Protein AF-Q1LQI1-F1 (afdb_monomer_lite)

Organism: Cupriavidus metallidurans (strain ATCC 43123 / DSM 2839 / NBRC 102507 / CH34) (NCBI:txid266264)

Secondary structure (DSSP, 8-state):
---HHHHHHHHHT-SSHHHHHHHHHHHHHTTT-HHHHHHHHHHHHHHH-HHHHHHHH---HHHHTTTTSTTTS--HHHHHHHHHHTT----SHHHHHHHHHTS--------

Foldseek 3Di:
DDDLVVQLVVLVPDPDLQSSLLSLLQSQLLQLDQLSLLVSLLVLCVVVPLVVLCVQLVPDSVLSNCSNPPPSRDDVVVSQSSSVSSVHHDDNVSSVVNNVVPDPPPPPPPD

pLDDT: mean 91.06, std 12.63, range [40.81, 98.12]

Structure (mmCIF, N/CA/C/O backbone):
data_AF-Q1LQI1-F1
#
_entry.id   AF-Q1LQI1-F1
#
loop_
_atom_site.group_PDB
_atom_site.id
_atom_site.type_symbol
_atom_site.label_atom_id
_atom_site.label_alt_id
_atom_site.label_comp_id
_atom_site.label_asym_id
_atom_site.label_entity_id
_atom_site.label_seq_id
_atom_site.pdbx_PDB_ins_code
_atom_site.Cartn_x
_atom_site.Cartn_y
_atom_site.Cartn_z
_atom_site.occupancy
_atom_site.B_iso_or_equiv
_atom_site.auth_seq_id
_atom_site.auth_comp_id
_atom_site.auth_asym_id
_atom_site.auth_atom_id
_atom_site.pdbx_PDB_model_num
ATOM 1 N N . MET A 1 1 ? 6.362 5.962 -23.415 1.00 61.28 1 MET A N 1
ATOM 2 C CA . MET A 1 1 ? 5.774 5.362 -22.200 1.00 61.28 1 MET A CA 1
ATOM 3 C C . MET A 1 1 ? 5.561 6.475 -21.190 1.00 61.28 1 MET A C 1
ATOM 5 O O . MET A 1 1 ? 6.471 7.293 -21.086 1.00 61.28 1 MET A O 1
ATOM 9 N N . PRO A 1 2 ? 4.405 6.543 -20.509 1.00 74.00 2 PRO A N 1
ATOM 10 C CA . PRO A 1 2 ? 4.182 7.526 -19.452 1.00 74.00 2 PRO A CA 1
ATOM 11 C C . PRO A 1 2 ? 5.182 7.329 -18.306 1.00 74.00 2 PRO A C 1
ATOM 13 O O . PRO A 1 2 ? 5.606 6.203 -18.022 1.00 74.00 2 PRO A O 1
ATOM 16 N N . THR A 1 3 ? 5.560 8.422 -17.655 1.00 89.81 3 THR A N 1
ATOM 17 C CA . THR A 1 3 ? 6.417 8.417 -16.467 1.00 89.81 3 THR A CA 1
ATOM 18 C C . THR A 1 3 ? 5.689 7.803 -15.269 1.00 89.81 3 THR A C 1
ATOM 20 O O . THR A 1 3 ? 4.462 7.714 -15.236 1.00 89.81 3 THR A O 1
ATOM 23 N N . MET A 1 4 ? 6.435 7.382 -14.243 1.00 90.38 4 MET A N 1
ATOM 24 C CA . MET A 1 4 ? 5.838 6.859 -13.006 1.00 90.38 4 MET A CA 1
ATOM 25 C C . MET A 1 4 ? 4.897 7.880 -12.349 1.00 90.38 4 MET A C 1
ATOM 27 O O . MET A 1 4 ? 3.799 7.521 -11.932 1.00 90.38 4 MET A O 1
ATOM 31 N N . THR A 1 5 ? 5.302 9.150 -12.309 1.00 90.94 5 THR A N 1
ATOM 32 C CA . THR A 1 5 ? 4.489 10.246 -11.769 1.00 90.94 5 THR A CA 1
ATOM 33 C C . THR A 1 5 ? 3.180 10.409 -12.538 1.00 90.94 5 THR A C 1
ATOM 35 O O . THR A 1 5 ? 2.127 10.518 -11.919 1.00 90.94 5 THR A O 1
ATOM 38 N N . GLU A 1 6 ? 3.220 10.361 -13.873 1.00 93.62 6 GLU A N 1
ATOM 39 C CA . GLU A 1 6 ? 2.013 10.417 -14.711 1.00 93.62 6 GLU A CA 1
ATOM 40 C C . GLU A 1 6 ? 1.093 9.223 -14.448 1.00 93.62 6 GLU A C 1
ATOM 42 O O . GLU A 1 6 ? -0.109 9.400 -14.296 1.00 93.62 6 GLU A O 1
ATOM 47 N N . ARG A 1 7 ? 1.645 8.011 -14.313 1.00 95.25 7 ARG A N 1
ATOM 48 C CA . ARG A 1 7 ? 0.850 6.814 -13.996 1.00 95.25 7 ARG A CA 1
ATOM 49 C C . ARG A 1 7 ? 0.113 6.951 -12.661 1.00 95.25 7 ARG A C 1
ATOM 51 O O . ARG A 1 7 ? -1.065 6.608 -12.595 1.00 95.25 7 ARG A O 1
ATOM 58 N N . PHE A 1 8 ? 0.773 7.459 -11.616 1.00 95.75 8 PHE A N 1
ATOM 59 C CA . PHE A 1 8 ? 0.112 7.719 -10.331 1.00 95.75 8 PHE A CA 1
ATOM 60 C C . PHE A 1 8 ? -0.951 8.816 -10.445 1.00 95.75 8 PHE A C 1
ATOM 62 O O . PHE A 1 8 ? -2.047 8.638 -9.921 1.00 95.75 8 PHE A O 1
ATOM 69 N N . ALA A 1 9 ? -0.667 9.901 -11.172 1.00 95.56 9 ALA A N 1
ATOM 70 C CA . ALA A 1 9 ? -1.625 10.983 -11.389 1.00 95.56 9 ALA A CA 1
ATOM 71 C C . ALA A 1 9 ? -2.879 10.514 -12.145 1.00 95.56 9 ALA A C 1
ATOM 73 O O . ALA A 1 9 ? -3.981 10.949 -11.827 1.00 95.56 9 ALA A O 1
ATOM 74 N N . GLU A 1 10 ? -2.745 9.610 -13.120 1.00 96.69 10 GLU A N 1
ATOM 75 C CA . GLU A 1 10 ? -3.904 9.002 -13.784 1.00 96.69 10 GLU A CA 1
ATOM 76 C C . GLU A 1 10 ? -4.680 8.070 -12.846 1.00 96.69 10 GLU A C 1
ATOM 78 O O . GLU A 1 10 ? -5.907 8.128 -12.808 1.00 96.69 10 GLU A O 1
ATOM 83 N N . ALA A 1 11 ? -3.990 7.252 -12.044 1.00 95.81 11 ALA A N 1
ATOM 84 C CA . ALA A 1 11 ? -4.643 6.376 -11.072 1.00 95.81 11 ALA A CA 1
ATOM 85 C C . ALA A 1 11 ? -5.427 7.166 -10.007 1.00 95.81 11 ALA A C 1
ATOM 87 O O . ALA A 1 11 ? -6.503 6.741 -9.593 1.00 95.81 11 ALA A O 1
ATOM 88 N N . GLU A 1 12 ? -4.932 8.331 -9.578 1.00 95.25 12 GLU A N 1
ATOM 89 C CA . GLU A 1 12 ? -5.616 9.208 -8.617 1.00 95.25 12 GLU A CA 1
ATOM 90 C C . GLU A 1 12 ? -6.957 9.759 -9.122 1.00 95.25 12 GLU A C 1
ATOM 92 O O . GLU A 1 12 ? -7.818 10.074 -8.304 1.00 95.25 12 GLU A O 1
ATOM 97 N N . LYS A 1 13 ? -7.172 9.828 -10.442 1.00 97.12 13 LYS A N 1
ATOM 98 C CA . LYS A 1 13 ? -8.439 10.293 -11.037 1.00 97.12 13 LYS A CA 1
ATOM 99 C C . LYS A 1 13 ? -9.555 9.249 -10.985 1.00 97.12 13 LYS A C 1
ATOM 101 O O . LYS A 1 13 ? -10.695 9.572 -11.305 1.00 97.12 13 LYS A O 1
ATOM 106 N N . ILE A 1 14 ? -9.243 8.001 -10.636 1.00 97.56 14 ILE A N 1
ATOM 107 C CA . ILE A 1 14 ? -10.231 6.924 -10.556 1.00 97.56 14 ILE A CA 1
ATOM 108 C C . ILE A 1 14 ? -11.141 7.166 -9.341 1.00 97.56 14 ILE A C 1
ATOM 110 O O . ILE A 1 14 ? -10.675 7.202 -8.201 1.00 97.56 14 ILE A O 1
ATOM 114 N N . GLU A 1 15 ? -12.446 7.315 -9.590 1.00 95.94 15 GLU A N 1
ATOM 115 C CA . GLU A 1 15 ? -13.445 7.595 -8.547 1.00 95.94 15 GLU A CA 1
ATOM 116 C C . GLU A 1 15 ? -13.686 6.395 -7.623 1.00 95.94 15 GLU A C 1
ATOM 118 O O . GLU A 1 15 ? -13.801 6.555 -6.406 1.00 95.94 15 GLU A O 1
ATOM 123 N N . ASP A 1 16 ? -13.732 5.183 -8.186 1.00 96.12 16 ASP A N 1
ATOM 124 C CA . ASP A 1 16 ? -13.885 3.970 -7.389 1.00 96.12 16 ASP A CA 1
ATOM 125 C C . ASP A 1 16 ? -12.631 3.736 -6.540 1.00 96.12 16 ASP A C 1
ATOM 127 O O . ASP A 1 16 ? -11.522 3.550 -7.046 1.00 96.12 16 ASP A O 1
ATOM 131 N N . ARG A 1 17 ? -12.816 3.740 -5.218 1.00 94.69 17 ARG A N 1
ATOM 132 C CA . ARG A 1 17 ? -11.721 3.630 -4.251 1.00 94.69 17 ARG A CA 1
ATOM 133 C C . ARG A 1 17 ? -10.904 2.355 -4.447 1.00 94.69 17 ARG A C 1
ATOM 135 O O . ARG A 1 17 ? -9.676 2.405 -4.382 1.00 94.69 17 ARG A O 1
ATOM 142 N N . THR A 1 18 ? -11.565 1.220 -4.653 1.00 94.69 18 THR A N 1
ATOM 143 C CA . THR A 1 18 ? -10.886 -0.072 -4.777 1.00 94.69 18 THR A CA 1
ATOM 144 C C . THR A 1 18 ? -10.096 -0.141 -6.079 1.00 94.69 18 THR A C 1
ATOM 146 O O . THR A 1 18 ? -8.931 -0.539 -6.065 1.00 94.69 18 THR A O 1
ATOM 149 N N . ALA A 1 19 ? -10.672 0.317 -7.188 1.00 96.56 19 ALA A N 1
ATOM 150 C CA . ALA A 1 19 ? -10.000 0.403 -8.477 1.00 96.56 19 ALA A CA 1
ATOM 151 C C . ALA A 1 19 ? -8.811 1.376 -8.435 1.00 96.56 19 ALA A C 1
ATOM 153 O O . ALA A 1 19 ? -7.735 1.044 -8.931 1.00 96.56 19 ALA A O 1
ATOM 154 N N . ARG A 1 20 ? -8.958 2.533 -7.775 1.00 97.81 20 ARG A N 1
ATOM 155 C CA . ARG A 1 20 ? -7.865 3.492 -7.565 1.00 97.81 20 ARG A CA 1
ATOM 156 C C . ARG A 1 20 ? -6.699 2.862 -6.814 1.00 97.81 20 ARG A C 1
ATOM 158 O O . ARG A 1 20 ? -5.561 2.945 -7.274 1.00 97.81 20 ARG A O 1
ATOM 165 N N . TRP A 1 21 ? -6.961 2.220 -5.676 1.00 97.69 21 TRP A N 1
ATOM 166 C CA . TRP A 1 21 ? -5.896 1.592 -4.893 1.00 97.69 21 TRP A CA 1
ATOM 167 C C . TRP A 1 21 ? -5.293 0.372 -5.581 1.00 97.69 21 TRP A C 1
ATOM 169 O O . TRP A 1 21 ? -4.088 0.169 -5.463 1.00 97.69 21 TRP A O 1
ATOM 179 N N . THR A 1 22 ? -6.078 -0.371 -6.363 1.00 97.81 22 THR A N 1
ATOM 180 C CA . THR A 1 22 ? -5.564 -1.447 -7.224 1.00 97.81 22 THR A CA 1
ATOM 181 C C . THR A 1 22 ? -4.573 -0.893 -8.242 1.00 97.81 22 THR A C 1
ATOM 183 O O . THR A 1 22 ? -3.426 -1.332 -8.273 1.00 97.81 22 THR A O 1
ATOM 186 N N . ALA A 1 23 ? -4.948 0.153 -8.984 1.00 97.38 23 ALA A N 1
ATOM 187 C CA . ALA A 1 23 ? -4.063 0.779 -9.963 1.00 97.38 23 ALA A CA 1
ATOM 188 C C . ALA A 1 23 ? -2.775 1.327 -9.319 1.00 97.38 23 ALA A C 1
ATOM 190 O O . ALA A 1 23 ? -1.677 1.118 -9.835 1.00 97.38 23 ALA A O 1
ATOM 191 N N . GLN A 1 24 ? -2.873 1.996 -8.164 1.00 98.12 24 GLN A N 1
ATOM 192 C CA . GLN A 1 24 ? -1.691 2.508 -7.459 1.00 98.12 24 GLN A CA 1
ATOM 193 C C . GLN A 1 24 ? -0.787 1.389 -6.922 1.00 98.12 24 GLN A C 1
ATOM 195 O O . GLN A 1 24 ? 0.439 1.499 -7.010 1.00 98.12 24 GLN A O 1
ATOM 200 N N . ALA A 1 25 ? -1.367 0.310 -6.394 1.00 97.38 25 ALA A N 1
ATOM 201 C CA . ALA A 1 25 ? -0.627 -0.848 -5.909 1.00 97.38 25 ALA A CA 1
ATOM 202 C C . ALA A 1 25 ? 0.116 -1.554 -7.051 1.00 97.38 25 ALA A C 1
ATOM 204 O O . ALA A 1 25 ? 1.300 -1.858 -6.913 1.00 97.38 25 ALA A O 1
ATOM 205 N N . GLU A 1 26 ? -0.526 -1.731 -8.207 1.00 96.88 26 GLU A N 1
ATOM 206 C CA . GLU A 1 26 ? 0.112 -2.277 -9.407 1.00 96.88 26 GLU A CA 1
ATOM 207 C C . GLU A 1 26 ? 1.272 -1.400 -9.886 1.00 96.88 26 GLU A C 1
ATOM 209 O O . GLU A 1 26 ? 2.338 -1.914 -10.229 1.00 96.88 26 GLU A O 1
ATOM 214 N N . ILE A 1 27 ? 1.107 -0.072 -9.908 1.00 96.56 27 ILE A N 1
ATOM 215 C CA . ILE A 1 27 ? 2.194 0.846 -10.279 1.00 96.56 27 ILE A CA 1
ATOM 216 C C . ILE A 1 27 ? 3.380 0.677 -9.326 1.00 96.56 27 ILE A C 1
ATOM 218 O O . ILE A 1 27 ? 4.507 0.556 -9.801 1.00 96.56 27 ILE A O 1
ATOM 222 N N . ALA A 1 28 ? 3.137 0.627 -8.013 1.00 96.25 28 ALA A N 1
ATOM 223 C CA . ALA A 1 28 ? 4.192 0.449 -7.020 1.00 96.25 28 ALA A CA 1
ATOM 224 C C . ALA A 1 28 ? 4.891 -0.910 -7.152 1.00 96.25 28 ALA A C 1
ATOM 226 O O . ALA A 1 28 ? 6.120 -0.963 -7.181 1.00 96.25 28 ALA A O 1
ATOM 227 N N . LEU A 1 29 ? 4.138 -2.003 -7.296 1.00 95.81 29 LEU A N 1
ATOM 228 C CA . LEU A 1 29 ? 4.698 -3.348 -7.458 1.00 95.81 29 LEU A CA 1
ATOM 229 C C . LEU A 1 29 ? 5.580 -3.435 -8.706 1.00 95.81 29 LEU A C 1
ATOM 231 O O . LEU A 1 29 ? 6.690 -3.949 -8.628 1.00 95.81 29 LEU A O 1
ATOM 235 N N . ASN A 1 30 ? 5.160 -2.822 -9.815 1.00 95.19 30 ASN A N 1
ATOM 236 C CA . ASN A 1 30 ? 5.929 -2.758 -11.062 1.00 95.19 30 ASN A CA 1
ATOM 237 C C . ASN A 1 30 ? 7.287 -2.039 -10.952 1.00 95.19 30 ASN A C 1
ATOM 239 O O . ASN A 1 30 ? 8.037 -2.016 -11.925 1.00 95.19 30 ASN A O 1
ATOM 243 N N . THR A 1 31 ? 7.610 -1.421 -9.814 1.00 92.81 31 THR A N 1
ATOM 244 C CA . THR A 1 31 ? 8.930 -0.812 -9.594 1.00 92.81 31 THR A CA 1
ATOM 245 C C . THR A 1 31 ? 9.946 -1.773 -8.984 1.00 92.81 31 THR A C 1
ATOM 247 O O . THR A 1 31 ? 11.144 -1.516 -9.066 1.00 92.81 31 THR A O 1
ATOM 250 N N . GLY A 1 32 ? 9.499 -2.865 -8.354 1.00 93.00 32 GLY A N 1
ATOM 251 C CA . GLY A 1 32 ? 10.377 -3.719 -7.552 1.00 93.00 32 GLY A CA 1
ATOM 252 C C . GLY A 1 32 ? 10.896 -3.046 -6.268 1.00 93.00 32 GLY A C 1
ATOM 253 O O . GLY A 1 32 ? 11.781 -3.599 -5.613 1.00 93.00 32 GLY A O 1
ATOM 254 N N . ASP A 1 33 ? 10.371 -1.872 -5.894 1.00 93.38 33 ASP A N 1
ATOM 255 C CA . ASP A 1 33 ? 10.769 -1.124 -4.700 1.00 93.38 33 ASP A CA 1
ATOM 256 C C . ASP A 1 33 ? 9.754 -1.297 -3.558 1.00 93.38 33 ASP A C 1
ATOM 258 O O . ASP A 1 33 ? 8.648 -0.748 -3.573 1.00 93.38 33 ASP A O 1
ATOM 262 N N . MET A 1 34 ? 10.153 -2.037 -2.518 1.00 94.81 34 MET A N 1
ATOM 263 C CA . MET A 1 34 ? 9.319 -2.262 -1.332 1.00 94.81 34 MET A CA 1
ATOM 264 C C . MET A 1 34 ? 9.003 -0.982 -0.559 1.00 94.81 34 MET A C 1
ATOM 266 O O . MET A 1 34 ? 7.967 -0.926 0.105 1.00 94.81 34 MET A O 1
ATOM 270 N N . TYR A 1 35 ? 9.856 0.043 -0.633 1.00 94.31 35 TYR A N 1
ATOM 271 C CA . TYR A 1 35 ? 9.587 1.317 0.027 1.00 94.31 35 TYR A CA 1
ATOM 272 C C . TYR A 1 35 ? 8.368 2.001 -0.596 1.00 94.31 35 TYR A C 1
ATOM 274 O O . TYR A 1 35 ? 7.441 2.392 0.118 1.00 94.31 35 TYR A O 1
ATOM 282 N N . LEU A 1 36 ? 8.311 2.067 -1.928 1.00 95.00 36 LEU A N 1
ATOM 283 C CA . LEU A 1 36 ? 7.160 2.623 -2.633 1.00 95.00 36 LEU A CA 1
ATOM 284 C C . LEU A 1 36 ? 5.886 1.799 -2.397 1.00 95.00 36 LEU A C 1
ATOM 286 O O . LEU A 1 36 ? 4.820 2.374 -2.172 1.00 95.00 36 LEU A O 1
ATOM 290 N N . VAL A 1 37 ? 5.988 0.466 -2.375 1.00 96.75 37 VAL A N 1
ATOM 291 C CA . VAL A 1 37 ? 4.854 -0.410 -2.028 1.00 96.75 37 VAL A CA 1
ATOM 292 C C . VAL A 1 37 ? 4.341 -0.105 -0.616 1.00 96.75 37 VAL A C 1
ATOM 294 O O . VAL A 1 37 ? 3.132 0.029 -0.425 1.00 96.75 37 VAL A O 1
ATOM 297 N N . GLY A 1 38 ? 5.239 0.069 0.359 1.00 97.00 38 GLY A N 1
ATOM 298 C CA . GLY A 1 38 ? 4.894 0.442 1.733 1.00 97.00 38 GLY A CA 1
ATOM 299 C C . GLY A 1 38 ? 4.223 1.813 1.842 1.00 97.00 38 GLY A C 1
ATOM 300 O O . GLY A 1 38 ? 3.256 1.963 2.590 1.00 97.00 38 GLY A O 1
ATOM 301 N N . LEU A 1 39 ? 4.669 2.796 1.054 1.00 96.81 39 LEU A N 1
ATOM 302 C CA . LEU A 1 39 ? 4.048 4.123 0.982 1.00 96.81 39 LEU A CA 1
ATOM 303 C C . LEU A 1 39 ? 2.615 4.079 0.442 1.00 96.81 39 LEU A C 1
ATOM 305 O O . LEU A 1 39 ? 1.731 4.721 1.013 1.00 96.81 39 LEU A O 1
ATOM 309 N N . VAL A 1 40 ? 2.373 3.341 -0.644 1.00 97.38 40 VAL A N 1
ATOM 310 C CA . VAL A 1 40 ? 1.024 3.205 -1.220 1.00 97.38 40 VAL A CA 1
ATOM 311 C C . VAL A 1 40 ? 0.101 2.475 -0.248 1.00 97.38 40 VAL A C 1
ATOM 313 O O . VAL A 1 40 ? -0.996 2.958 0.033 1.00 97.38 40 VAL A O 1
ATOM 316 N N . LEU A 1 41 ? 0.577 1.379 0.347 1.00 97.44 41 LEU A N 1
ATOM 317 C CA . LEU A 1 41 ? -0.171 0.622 1.344 1.00 97.44 41 LEU A CA 1
ATOM 318 C C . LEU A 1 41 ? -0.529 1.496 2.559 1.00 97.44 41 LEU A C 1
ATOM 320 O O . LEU A 1 41 ? -1.675 1.504 3.006 1.00 97.44 41 LEU A O 1
ATOM 324 N N . PHE A 1 42 ? 0.432 2.279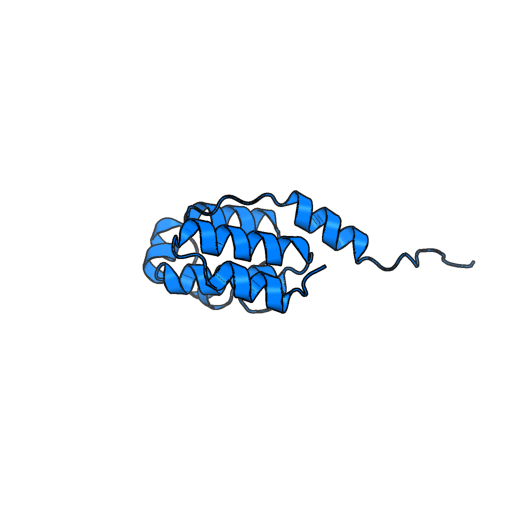 3.062 1.00 98.06 42 PHE A N 1
ATOM 325 C CA . PHE A 1 42 ? 0.213 3.219 4.160 1.00 98.06 42 PHE A CA 1
ATOM 326 C C . PHE A 1 42 ? -0.914 4.206 3.837 1.00 98.06 42 PHE A C 1
ATOM 328 O O . PHE A 1 42 ? -1.831 4.355 4.643 1.00 98.06 42 PHE A O 1
ATOM 335 N N . LYS A 1 43 ? -0.887 4.840 2.657 1.00 97.62 43 LYS A N 1
ATOM 336 C CA . LYS A 1 43 ? -1.936 5.782 2.236 1.00 97.62 43 LYS A CA 1
ATOM 337 C C . LYS A 1 43 ? -3.310 5.111 2.135 1.00 97.62 43 LYS A C 1
ATOM 339 O O . LYS A 1 43 ? -4.285 5.669 2.633 1.00 97.62 43 LYS A O 1
ATOM 344 N N . ALA A 1 44 ? -3.380 3.914 1.555 1.00 97.56 44 ALA A N 1
ATOM 345 C CA . ALA A 1 44 ? -4.631 3.171 1.429 1.00 97.56 44 ALA A CA 1
ATOM 346 C C . ALA A 1 44 ? -5.236 2.817 2.800 1.00 97.56 44 ALA A C 1
ATOM 348 O O . ALA A 1 44 ? -6.439 2.963 3.012 1.00 97.56 44 ALA A O 1
ATOM 349 N N . ILE A 1 45 ? -4.390 2.445 3.767 1.00 97.88 45 ILE A N 1
ATOM 350 C CA . ILE A 1 45 ? -4.801 2.191 5.155 1.00 97.88 45 ILE A CA 1
ATOM 351 C C . ILE A 1 45 ? -5.262 3.478 5.855 1.00 97.88 45 ILE A C 1
ATOM 353 O O . ILE A 1 45 ? -6.230 3.436 6.615 1.00 97.88 45 ILE A O 1
ATOM 357 N N . GLN A 1 46 ? -4.611 4.623 5.607 1.00 97.50 46 GLN A N 1
ATOM 358 C CA . GLN A 1 46 ? -5.071 5.906 6.159 1.00 97.50 46 GLN A CA 1
ATOM 359 C C . GLN A 1 46 ? -6.480 6.254 5.666 1.00 97.50 46 GLN A C 1
ATOM 361 O O . GLN A 1 46 ? -7.306 6.685 6.465 1.00 97.50 46 GLN A O 1
ATOM 366 N N . GLU A 1 47 ? -6.771 6.025 4.384 1.00 96.44 47 GLU A N 1
ATOM 367 C CA . GLU A 1 47 ? -8.102 6.274 3.821 1.00 96.44 47 GLU A CA 1
ATOM 368 C C . GLU A 1 47 ? -9.159 5.280 4.334 1.00 96.44 47 GLU A C 1
ATOM 370 O O . GLU A 1 47 ? -10.307 5.658 4.556 1.00 96.44 47 GLU A O 1
ATOM 375 N N . PHE A 1 48 ? -8.787 4.015 4.553 1.00 96.00 48 PHE A N 1
ATOM 376 C CA . PHE A 1 48 ? -9.681 3.019 5.154 1.00 96.00 48 PHE A CA 1
ATOM 377 C C . PHE A 1 48 ? -10.036 3.354 6.612 1.00 96.00 48 PHE A C 1
ATOM 379 O O . PHE A 1 48 ? -11.137 3.052 7.070 1.00 96.00 48 PHE A O 1
ATOM 386 N N . GLY A 1 49 ? -9.104 3.973 7.338 1.00 97.25 49 GLY A N 1
ATOM 387 C CA . GLY A 1 49 ? -9.176 4.181 8.779 1.00 97.25 49 GLY A CA 1
ATOM 388 C C . GLY A 1 49 ? -8.253 3.190 9.497 1.00 97.25 49 GLY A C 1
ATOM 389 O O . GLY A 1 49 ? -8.590 2.010 9.610 1.00 97.25 49 GLY A O 1
ATOM 390 N N . PRO A 1 50 ? -7.091 3.626 10.014 1.00 96.56 50 PRO A N 1
ATOM 391 C CA . PRO A 1 50 ? -6.034 2.714 10.452 1.00 96.56 50 PRO A CA 1
ATOM 392 C C . PRO A 1 50 ? -6.422 1.849 11.660 1.00 96.56 50 PRO A C 1
ATOM 394 O O . PRO A 1 50 ? -5.982 0.707 11.754 1.00 96.56 50 PRO A O 1
ATOM 397 N N . GLU A 1 51 ? -7.267 2.352 12.563 1.00 97.75 51 GLU A N 1
ATOM 398 C CA . GLU A 1 51 ? -7.783 1.577 1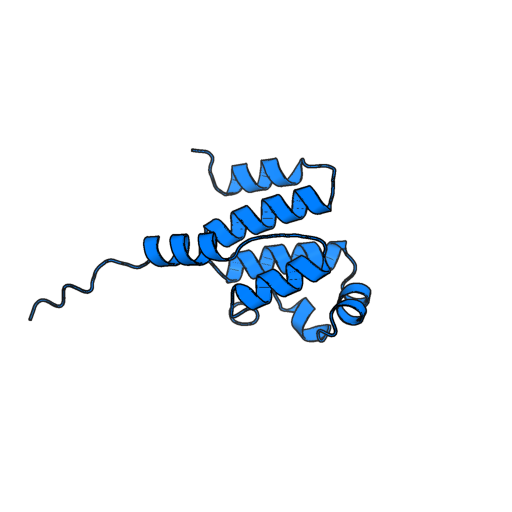3.702 1.00 97.75 51 GLU A CA 1
ATOM 399 C C . GLU A 1 51 ? -8.748 0.474 13.254 1.00 97.75 51 GLU A C 1
ATOM 401 O O . GLU A 1 51 ? -8.621 -0.677 13.673 1.00 97.75 51 GLU A O 1
ATOM 406 N N . ALA A 1 52 ? -9.678 0.809 12.354 1.00 97.62 52 ALA A N 1
ATOM 407 C CA . ALA A 1 52 ? -10.606 -0.156 11.776 1.00 97.62 52 ALA A CA 1
ATOM 408 C C . ALA A 1 52 ? -9.855 -1.220 10.966 1.00 97.62 52 ALA A C 1
ATOM 410 O O . ALA A 1 52 ? -10.171 -2.405 11.055 1.00 97.62 52 ALA A O 1
ATOM 411 N N . PHE A 1 53 ? -8.825 -0.809 10.221 1.00 98.06 53 PHE A N 1
ATOM 412 C CA . PHE A 1 53 ? -7.973 -1.733 9.484 1.00 98.06 53 PHE A CA 1
ATOM 413 C C . PHE A 1 53 ? -7.219 -2.674 10.425 1.00 98.06 53 PHE A C 1
ATOM 415 O O . PHE A 1 53 ? -7.255 -3.881 10.218 1.00 98.06 53 PHE A O 1
ATOM 422 N N . ALA A 1 54 ? -6.598 -2.149 11.487 1.00 98.12 54 ALA A N 1
ATOM 423 C CA . ALA A 1 54 ? -5.901 -2.955 12.490 1.00 98.12 54 ALA A CA 1
ATOM 424 C C . ALA A 1 54 ? -6.820 -4.020 13.108 1.00 98.12 54 ALA A C 1
ATOM 426 O O . ALA A 1 54 ? -6.432 -5.182 13.229 1.00 98.12 54 ALA A O 1
ATOM 427 N N . ALA A 1 55 ? -8.058 -3.644 13.446 1.00 97.88 55 ALA A N 1
ATOM 428 C CA . ALA A 1 55 ? -9.060 -4.575 13.956 1.00 97.88 55 ALA A CA 1
ATOM 429 C C . ALA A 1 55 ? -9.472 -5.630 12.914 1.00 97.88 55 ALA A C 1
ATOM 431 O O . ALA A 1 55 ? -9.676 -6.789 13.266 1.00 97.88 55 ALA A O 1
ATOM 432 N N . HIS A 1 56 ? -9.580 -5.245 11.640 1.00 97.44 56 HIS A N 1
ATOM 433 C CA . HIS A 1 56 ? -9.974 -6.141 10.554 1.00 97.44 56 HIS A CA 1
ATOM 434 C C . HIS A 1 56 ? -8.867 -7.130 10.151 1.00 97.44 56 HIS A C 1
ATOM 436 O O . HIS A 1 56 ? -9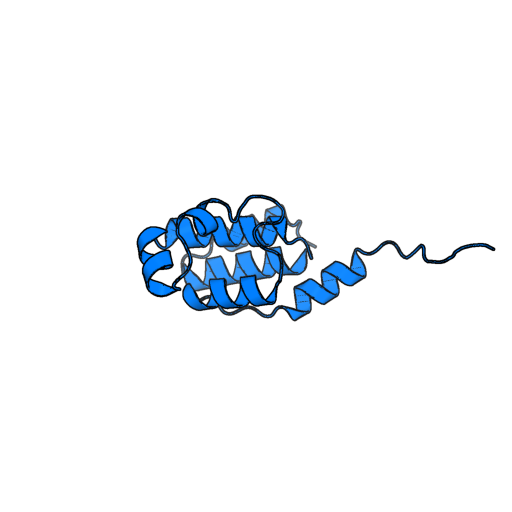.145 -8.308 9.936 1.00 97.44 56 HIS A O 1
ATOM 442 N N . SER A 1 57 ? -7.620 -6.667 10.045 1.00 96.44 57 SER A N 1
ATOM 443 C CA . SER A 1 57 ? -6.485 -7.467 9.573 1.00 96.44 57 SER A CA 1
ATOM 444 C C . SER A 1 57 ? -5.732 -8.187 10.696 1.00 96.44 57 SER A C 1
ATOM 446 O O . SER A 1 57 ? -4.915 -9.063 10.421 1.00 96.44 57 SER A O 1
ATOM 448 N N . GLY A 1 58 ? -5.950 -7.798 11.957 1.00 96.94 58 GLY A N 1
ATOM 449 C CA . GLY A 1 58 ? -5.201 -8.300 13.114 1.00 96.94 58 GLY A CA 1
ATOM 450 C C . GLY A 1 58 ? -3.772 -7.751 13.227 1.00 96.94 58 GLY A C 1
ATOM 451 O O . GLY A 1 58 ? -2.978 -8.253 14.022 1.00 96.94 58 GLY A O 1
ATOM 452 N N . GLU A 1 59 ? -3.420 -6.731 12.442 1.00 96.62 59 GLU A N 1
ATOM 453 C CA . GLU A 1 59 ? -2.085 -6.127 12.463 1.00 96.62 59 GLU A CA 1
ATOM 454 C C . GLU A 1 59 ? -1.946 -5.092 13.589 1.00 96.62 59 GLU A C 1
ATOM 456 O O . GLU A 1 59 ? -2.869 -4.311 13.835 1.00 96.62 59 GLU A O 1
ATOM 461 N N . PRO A 1 60 ? -0.776 -4.990 14.245 1.00 97.06 60 PRO A N 1
ATOM 462 C CA . PRO A 1 60 ? -0.550 -3.951 15.240 1.00 97.06 60 PRO A CA 1
ATOM 463 C C . PRO A 1 60 ? -0.621 -2.547 14.623 1.00 97.06 60 PRO A C 1
ATOM 465 O O . PRO A 1 60 ? 0.153 -2.220 13.720 1.00 97.06 60 PRO A O 1
ATOM 468 N N . LEU A 1 61 ? -1.460 -1.667 15.181 1.00 97.31 61 LEU A N 1
ATOM 469 C CA . LEU A 1 61 ? -1.607 -0.277 14.721 1.00 97.31 61 LEU A CA 1
ATOM 470 C C . LEU A 1 61 ? -0.260 0.460 14.607 1.00 97.31 61 LEU A C 1
ATOM 472 O O . LEU A 1 61 ? 0.011 1.129 13.610 1.00 97.31 61 LEU A O 1
ATOM 476 N N . ALA A 1 62 ? 0.625 0.275 15.591 1.00 96.06 62 ALA A N 1
ATOM 477 C CA . ALA A 1 62 ? 1.954 0.889 15.604 1.00 96.06 62 ALA A CA 1
ATOM 478 C C . ALA A 1 62 ? 2.845 0.437 14.433 1.00 96.06 62 ALA A C 1
ATOM 480 O O . ALA A 1 62 ? 3.715 1.189 13.994 1.00 96.06 62 ALA A O 1
ATOM 481 N N . ARG A 1 63 ? 2.649 -0.787 13.926 1.00 95.25 63 ARG A N 1
ATOM 482 C CA . ARG A 1 63 ? 3.344 -1.284 12.735 1.00 95.25 63 ARG A CA 1
ATOM 483 C C . ARG A 1 63 ? 2.765 -0.641 11.478 1.00 95.25 63 ARG A C 1
ATOM 485 O O . ARG A 1 63 ? 3.527 -0.151 10.650 1.00 95.25 63 ARG A O 1
ATOM 492 N N . LEU A 1 64 ? 1.437 -0.582 11.368 1.00 96.19 64 LEU A N 1
ATOM 49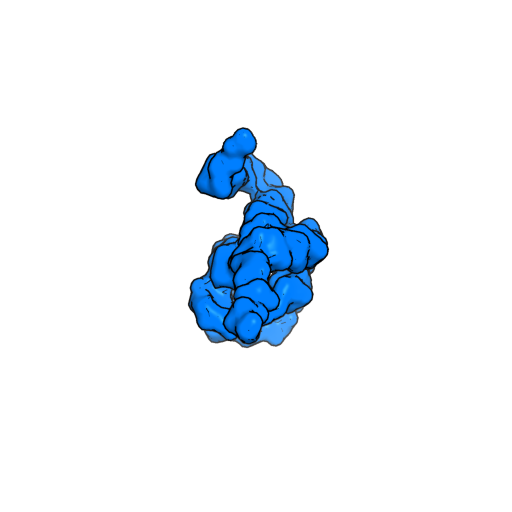3 C CA . LEU A 1 64 ? 0.742 0.020 10.225 1.00 96.19 64 LEU A CA 1
ATOM 494 C C . LEU A 1 64 ? 1.115 1.498 10.035 1.00 96.19 64 LEU A C 1
ATOM 496 O O . LEU A 1 64 ? 1.381 1.936 8.919 1.00 96.19 64 LEU A O 1
ATOM 500 N N . GLN A 1 65 ? 1.246 2.247 11.133 1.00 94.50 65 GLN A N 1
ATOM 501 C CA . GLN A 1 65 ? 1.681 3.651 11.129 1.00 94.50 65 GLN A CA 1
ATOM 502 C C . GLN A 1 65 ? 3.127 3.867 10.648 1.00 94.50 65 GLN A C 1
ATOM 504 O O . GLN A 1 65 ? 3.526 5.003 10.396 1.00 94.50 65 GLN A O 1
ATOM 509 N N . ARG A 1 66 ? 3.919 2.796 10.524 1.00 95.56 66 ARG A N 1
ATOM 510 C CA . ARG A 1 66 ? 5.329 2.826 10.110 1.00 95.56 66 ARG A CA 1
ATOM 511 C C . ARG A 1 66 ? 5.575 2.136 8.773 1.00 95.56 66 ARG A C 1
ATOM 513 O O . ARG A 1 66 ? 6.725 2.021 8.378 1.00 95.56 66 ARG A O 1
ATOM 520 N N . LEU A 1 67 ? 4.538 1.689 8.062 1.00 94.81 67 LEU A N 1
ATOM 521 C CA . LEU A 1 67 ? 4.689 0.997 6.771 1.00 94.81 67 LEU A CA 1
ATOM 522 C C . LEU A 1 67 ? 5.425 1.823 5.706 1.00 94.81 67 LEU A C 1
ATOM 524 O O . LEU A 1 67 ? 6.042 1.254 4.814 1.00 94.81 67 LEU A O 1
ATOM 528 N N . TRP A 1 68 ? 5.392 3.150 5.824 1.00 90.62 68 TRP A N 1
ATOM 529 C CA . TRP A 1 68 ? 6.160 4.060 4.979 1.00 90.62 68 TRP A CA 1
ATOM 530 C C . TRP A 1 68 ? 7.666 4.035 5.272 1.00 90.62 68 TRP A C 1
ATOM 532 O O . TRP A 1 68 ? 8.437 4.539 4.469 1.00 90.62 68 TRP A O 1
ATOM 542 N N . MET A 1 69 ? 8.112 3.503 6.414 1.00 93.62 69 MET A N 1
ATOM 543 C CA . MET A 1 69 ? 9.528 3.457 6.770 1.00 93.62 69 MET A CA 1
ATOM 544 C C . MET A 1 69 ? 10.230 2.289 6.061 1.00 93.62 69 MET A C 1
ATOM 546 O O . MET A 1 69 ? 9.687 1.177 6.019 1.00 93.62 69 MET A O 1
ATOM 550 N N . PRO A 1 70 ? 11.470 2.483 5.574 1.00 90.31 70 PRO A N 1
ATOM 551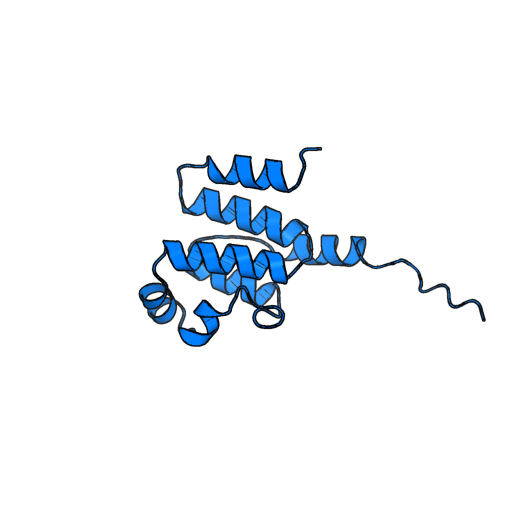 C CA . PRO A 1 70 ? 12.261 1.396 5.006 1.00 90.31 70 PRO A CA 1
ATOM 552 C C . PRO A 1 70 ? 12.395 0.206 5.968 1.00 90.31 70 PRO A C 1
ATOM 554 O O . PRO A 1 70 ? 12.645 0.378 7.160 1.00 90.31 70 PRO A O 1
ATOM 557 N N . GLY A 1 71 ? 12.241 -1.011 5.442 1.00 89.50 71 GLY A N 1
ATOM 558 C CA . GLY A 1 71 ? 12.436 -2.257 6.192 1.00 89.50 71 GLY A CA 1
ATOM 559 C C . GLY A 1 71 ? 11.263 -2.710 7.071 1.00 89.50 71 GLY A C 1
ATOM 560 O O . GLY A 1 71 ? 11.350 -3.781 7.661 1.00 89.50 71 GLY A O 1
ATOM 561 N N . VAL A 1 72 ? 10.159 -1.955 7.155 1.00 93.62 72 VAL A N 1
ATOM 562 C CA . VAL A 1 72 ? 8.952 -2.384 7.901 1.00 93.62 72 VAL A CA 1
ATOM 563 C C . VAL A 1 72 ? 8.081 -3.347 7.091 1.00 93.62 72 VAL A C 1
ATOM 565 O O . VAL A 1 72 ? 7.495 -4.289 7.640 1.00 93.62 72 VAL A O 1
ATOM 568 N N . LEU A 1 73 ? 7.991 -3.111 5.784 1.00 94.69 73 LEU A N 1
ATOM 569 C CA . LEU A 1 73 ? 7.397 -4.029 4.822 1.00 94.69 73 LEU A CA 1
ATOM 570 C C . LEU A 1 73 ? 8.535 -4.742 4.089 1.00 94.69 73 LEU A C 1
ATOM 572 O O . LEU A 1 73 ? 9.327 -4.102 3.398 1.00 94.69 73 LEU A O 1
ATOM 576 N N .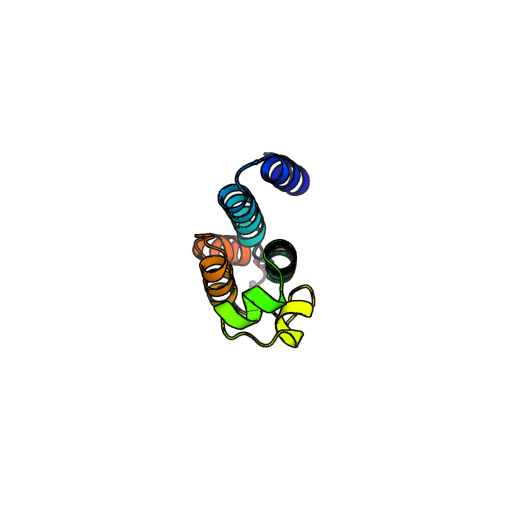 THR A 1 74 ? 8.650 -6.055 4.284 1.00 89.81 74 THR A N 1
ATOM 577 C CA . THR A 1 74 ? 9.843 -6.816 3.874 1.00 89.81 74 THR A CA 1
ATOM 578 C C . THR A 1 74 ? 9.579 -7.864 2.802 1.00 89.81 74 THR A C 1
ATOM 580 O O . THR A 1 74 ? 10.537 -8.351 2.207 1.00 89.81 74 THR A O 1
ATOM 583 N N . SER A 1 75 ? 8.317 -8.204 2.526 1.00 94.06 75 SER A N 1
ATOM 584 C CA . SER A 1 75 ? 7.966 -9.150 1.463 1.00 94.06 75 SER A CA 1
ATOM 585 C C . SER A 1 75 ? 6.774 -8.665 0.629 1.00 94.06 75 SER A C 1
ATOM 587 O O . SER A 1 75 ? 5.852 -8.048 1.177 1.00 94.06 75 SER A O 1
ATOM 589 N N . PRO A 1 76 ? 6.769 -8.949 -0.687 1.00 94.12 76 PRO A N 1
ATOM 590 C CA . PRO A 1 76 ? 5.634 -8.646 -1.549 1.00 94.12 76 PRO A CA 1
ATOM 591 C C . PRO A 1 76 ? 4.393 -9.478 -1.181 1.00 94.12 76 PRO A C 1
ATOM 593 O O . PRO A 1 76 ? 3.296 -8.933 -1.209 1.00 94.12 76 PRO A O 1
ATOM 596 N N . ASP A 1 77 ? 4.538 -10.719 -0.699 1.00 96.00 77 ASP A N 1
ATOM 597 C CA . ASP A 1 77 ? 3.400 -11.529 -0.207 1.00 96.00 77 ASP A CA 1
ATOM 598 C C . ASP A 1 77 ? 2.731 -10.904 1.025 1.00 96.00 77 ASP A C 1
ATOM 600 O O . ASP A 1 77 ? 1.530 -11.032 1.271 1.00 96.00 77 ASP A O 1
ATOM 604 N N . GLN A 1 78 ? 3.515 -10.230 1.872 1.00 94.75 78 GLN A N 1
ATOM 605 C CA . GLN A 1 78 ? 2.950 -9.455 2.968 1.00 94.75 78 GLN A CA 1
ATOM 606 C C . GLN A 1 78 ? 2.166 -8.251 2.440 1.00 94.75 78 GLN A C 1
ATOM 608 O O . GLN A 1 78 ? 1.096 -7.956 2.967 1.00 94.75 78 GLN A O 1
ATOM 613 N N . ALA A 1 79 ? 2.676 -7.574 1.411 1.00 96.19 79 ALA A N 1
ATOM 614 C CA . ALA A 1 79 ? 1.970 -6.467 0.779 1.00 96.19 79 ALA A CA 1
ATOM 615 C C . ALA A 1 79 ? 0.637 -6.930 0.169 1.00 96.19 79 ALA A C 1
ATOM 617 O O . ALA A 1 79 ? -0.393 -6.324 0.447 1.00 96.19 79 ALA A O 1
ATOM 618 N N . GLU A 1 80 ? 0.641 -8.030 -0.589 1.00 97.00 80 GLU A N 1
ATOM 619 C CA . GLU A 1 80 ? -0.552 -8.622 -1.210 1.00 97.00 80 GLU A CA 1
ATOM 620 C C . GLU A 1 80 ? -1.639 -8.947 -0.180 1.00 97.00 80 GLU A C 1
ATOM 622 O O . GLU A 1 80 ? -2.801 -8.570 -0.351 1.00 97.00 80 GLU A O 1
ATOM 627 N N . ARG A 1 81 ? -1.269 -9.579 0.941 1.00 96.56 81 ARG A N 1
ATOM 628 C CA . ARG A 1 81 ? -2.218 -9.867 2.029 1.00 96.56 81 ARG A CA 1
ATOM 629 C C . ARG A 1 81 ? -2.838 -8.598 2.613 1.00 96.56 81 ARG A C 1
ATOM 631 O O . ARG A 1 81 ? -4.043 -8.556 2.851 1.00 96.56 81 ARG A O 1
ATOM 638 N N . LEU A 1 82 ? -2.041 -7.551 2.823 1.00 97.00 82 LEU A N 1
ATOM 639 C CA . LEU A 1 82 ? -2.535 -6.282 3.364 1.00 97.00 82 LEU A CA 1
ATOM 640 C C . LEU A 1 82 ? -3.435 -5.545 2.361 1.00 97.00 82 LEU A C 1
ATOM 642 O O . LEU A 1 82 ? -4.454 -4.990 2.764 1.00 97.00 82 LEU A O 1
ATOM 646 N N . TYR A 1 83 ? -3.125 -5.601 1.065 1.00 97.38 83 TYR A N 1
ATOM 647 C CA . TYR A 1 83 ? -4.020 -5.113 0.013 1.00 97.38 83 TYR A CA 1
ATOM 648 C C . TYR A 1 83 ? -5.331 -5.903 -0.043 1.00 97.38 83 TYR A C 1
ATOM 650 O O . TYR A 1 83 ? -6.401 -5.304 -0.146 1.00 97.38 83 TYR A O 1
ATOM 658 N N . THR A 1 84 ? -5.280 -7.222 0.138 1.00 96.94 84 THR A N 1
ATOM 659 C CA . THR A 1 84 ? -6.477 -8.075 0.143 1.00 96.94 84 THR A CA 1
ATOM 660 C C . THR A 1 84 ? -7.453 -7.665 1.252 1.00 96.94 84 THR A C 1
ATOM 662 O O . THR A 1 84 ? -8.656 -7.576 1.012 1.00 96.94 84 THR A O 1
ATOM 665 N N . HIS A 1 85 ? -6.952 -7.304 2.440 1.00 96.88 85 HIS A N 1
ATOM 666 C CA . HIS A 1 85 ? -7.770 -6.744 3.528 1.00 96.88 85 HIS A CA 1
ATOM 667 C C . HIS A 1 85 ? -8.428 -5.394 3.188 1.00 96.88 85 HIS A C 1
ATOM 669 O O . HIS A 1 85 ? -9.431 -5.029 3.795 1.00 96.88 85 HIS A O 1
ATOM 675 N N . LEU A 1 86 ? -7.896 -4.652 2.213 1.00 95.50 86 LEU A N 1
ATOM 676 C CA . LEU A 1 86 ? -8.495 -3.420 1.683 1.00 95.50 86 LEU A CA 1
ATOM 677 C C . LEU A 1 86 ? -9.497 -3.689 0.544 1.00 95.50 86 LEU A C 1
ATOM 679 O O . LEU A 1 86 ? -10.067 -2.744 -0.000 1.00 95.50 86 LEU A O 1
ATOM 683 N N . GLY A 1 87 ? -9.699 -4.955 0.160 1.00 95.44 87 GLY A N 1
ATOM 684 C CA . GLY A 1 87 ? -10.451 -5.341 -1.037 1.00 95.44 87 GLY A CA 1
ATOM 685 C C . GLY A 1 87 ? -9.676 -5.136 -2.343 1.00 95.44 87 GLY A C 1
ATOM 686 O O . GLY A 1 87 ? -10.266 -5.215 -3.417 1.00 95.44 87 GLY A O 1
ATOM 687 N N . VAL A 1 88 ? -8.371 -4.864 -2.266 1.00 95.69 88 VAL A N 1
ATOM 688 C CA . VAL A 1 88 ? -7.486 -4.641 -3.414 1.00 95.69 88 VAL A CA 1
ATOM 689 C C . VAL A 1 88 ? -6.837 -5.964 -3.808 1.00 95.69 88 VAL A C 1
ATOM 691 O O . VAL A 1 88 ? -6.154 -6.590 -3.001 1.00 95.69 88 VAL A O 1
ATOM 694 N N . THR A 1 89 ? -7.041 -6.388 -5.055 1.00 92.19 89 THR A N 1
ATOM 695 C CA . THR A 1 89 ? -6.466 -7.633 -5.587 1.00 92.19 89 THR A CA 1
ATOM 696 C C . THR A 1 89 ? -5.315 -7.295 -6.521 1.00 92.19 89 THR A C 1
ATOM 698 O O . THR A 1 89 ? -5.519 -6.619 -7.523 1.00 92.19 89 THR A O 1
ATOM 701 N N . VAL A 1 90 ? -4.113 -7.764 -6.196 1.00 92.00 90 VAL A N 1
ATOM 702 C CA . VAL A 1 90 ? -2.887 -7.530 -6.970 1.00 92.00 90 VAL A CA 1
ATOM 703 C C . VAL A 1 90 ? -2.033 -8.790 -6.987 1.00 92.00 90 VAL A C 1
ATOM 705 O O . VAL A 1 90 ? -2.080 -9.564 -6.042 1.00 92.00 90 VAL A O 1
ATOM 708 N N . GLY A 1 91 ? -1.244 -8.988 -8.043 1.00 90.38 91 GLY A N 1
ATOM 709 C CA . GLY A 1 91 ? -0.261 -10.072 -8.110 1.00 90.38 91 GLY A CA 1
ATOM 710 C C . GLY A 1 91 ? 1.144 -9.596 -7.742 1.00 90.38 91 GLY A C 1
ATOM 711 O O . GLY A 1 91 ? 1.514 -8.462 -8.046 1.00 90.38 91 GLY A O 1
ATOM 712 N N . VAL A 1 92 ? 1.949 -10.472 -7.136 1.00 91.44 92 VAL A N 1
ATOM 713 C CA . VAL A 1 92 ? 3.348 -10.182 -6.758 1.00 91.44 92 VAL A CA 1
ATOM 714 C C . VAL A 1 92 ? 4.367 -10.476 -7.865 1.00 91.44 92 VAL A C 1
ATOM 716 O O . VAL A 1 92 ? 5.474 -9.944 -7.840 1.00 91.44 92 VAL A O 1
ATOM 719 N N . GLU A 1 93 ? 3.996 -11.250 -8.886 1.00 92.44 93 GLU A N 1
ATOM 720 C CA . GLU A 1 93 ? 4.862 -11.562 -10.037 1.00 92.44 93 GLU A CA 1
ATOM 721 C C . GLU A 1 93 ? 5.493 -10.323 -10.708 1.00 92.44 93 GLU A C 1
ATOM 723 O O . GLU A 1 93 ? 6.704 -10.333 -10.963 1.00 92.44 93 GLU A O 1
ATOM 728 N N . PRO A 1 94 ? 4.760 -9.209 -10.937 1.00 88.94 94 PRO A N 1
ATOM 729 C CA . PRO A 1 94 ? 5.349 -8.010 -11.529 1.00 88.94 94 PRO A CA 1
ATOM 730 C C . PRO A 1 94 ? 6.451 -7.387 -10.665 1.00 88.94 94 PRO A C 1
ATOM 732 O O . PRO A 1 94 ? 7.408 -6.827 -11.200 1.00 88.94 94 PRO A O 1
ATOM 735 N N . PHE A 1 95 ? 6.360 -7.526 -9.337 1.00 93.62 95 PHE A N 1
ATOM 736 C CA . PHE A 1 95 ? 7.400 -7.064 -8.423 1.00 93.62 95 PHE A CA 1
ATOM 737 C C . PHE A 1 95 ? 8.699 -7.842 -8.616 1.00 93.62 95 PHE A C 1
ATOM 739 O O . PHE A 1 95 ? 9.765 -7.239 -8.753 1.00 93.62 95 PHE A O 1
ATOM 746 N N . HIS A 1 96 ? 8.624 -9.172 -8.672 1.00 91.56 96 HIS A N 1
ATOM 747 C CA . HIS A 1 96 ? 9.804 -10.008 -8.877 1.00 91.56 96 HIS A CA 1
ATOM 748 C C . HIS A 1 96 ? 10.449 -9.753 -10.241 1.00 91.56 96 HIS A C 1
ATOM 750 O O . HIS A 1 96 ? 11.669 -9.594 -10.317 1.00 91.56 96 HIS A O 1
ATOM 756 N N . ALA A 1 97 ? 9.641 -9.625 -11.295 1.00 91.56 97 ALA A N 1
ATOM 757 C CA . ALA A 1 97 ? 10.126 -9.296 -12.632 1.00 91.56 97 ALA A CA 1
ATOM 758 C C . ALA A 1 97 ? 10.859 -7.941 -12.665 1.00 91.56 97 ALA A C 1
ATOM 760 O O . ALA A 1 97 ? 11.978 -7.853 -13.174 1.00 91.56 97 ALA A O 1
ATOM 761 N N . ALA A 1 98 ? 10.272 -6.898 -12.069 1.00 90.56 98 ALA A N 1
ATOM 762 C CA . ALA A 1 98 ? 10.883 -5.573 -11.997 1.00 90.56 98 ALA A CA 1
ATOM 763 C C . ALA A 1 98 ? 12.172 -5.571 -11.161 1.00 90.56 98 ALA A C 1
ATOM 765 O O . ALA A 1 98 ? 13.184 -4.995 -11.565 1.00 90.56 98 ALA A O 1
ATOM 766 N N . ARG A 1 99 ? 12.166 -6.268 -10.018 1.00 89.81 99 ARG A N 1
ATOM 767 C CA . ARG A 1 99 ? 13.331 -6.385 -9.136 1.00 89.81 99 ARG A CA 1
ATOM 768 C C . ARG A 1 99 ? 14.509 -7.056 -9.838 1.00 89.81 99 ARG A C 1
ATOM 770 O O . ARG A 1 99 ? 15.632 -6.591 -9.659 1.00 89.81 99 ARG A O 1
ATOM 777 N N . LEU A 1 100 ? 14.253 -8.115 -10.611 1.00 90.88 100 LEU A N 1
ATOM 778 C CA . LEU A 1 100 ? 15.262 -8.814 -11.414 1.00 90.88 100 LEU A CA 1
ATOM 779 C C . LEU A 1 100 ? 15.803 -7.924 -12.536 1.00 90.88 100 LEU A C 1
ATOM 781 O O . LEU A 1 100 ? 17.014 -7.846 -12.712 1.00 90.88 100 LEU A O 1
ATOM 785 N N . ALA A 1 101 ? 14.932 -7.206 -13.248 1.00 88.81 101 ALA A N 1
ATOM 786 C CA . ALA A 1 101 ? 15.346 -6.283 -14.305 1.00 88.81 101 ALA A CA 1
ATOM 787 C C . ALA A 1 101 ? 16.214 -5.121 -13.783 1.00 88.81 101 ALA A C 1
ATOM 789 O O . ALA A 1 101 ? 17.063 -4.611 -14.508 1.00 88.81 101 ALA A O 1
ATOM 790 N N . GLY A 1 102 ? 16.007 -4.708 -12.528 1.00 78.94 102 GLY A N 1
ATOM 791 C CA . GLY A 1 102 ? 16.788 -3.668 -11.858 1.00 78.94 102 GLY A CA 1
ATOM 792 C C . GLY A 1 102 ? 18.071 -4.152 -11.171 1.00 78.94 102 GLY A C 1
ATOM 793 O O . GLY A 1 102 ? 18.778 -3.331 -10.586 1.00 78.94 102 GLY A O 1
ATOM 794 N N . MET A 1 103 ? 18.383 -5.455 -11.186 1.00 77.25 103 MET A N 1
ATOM 795 C CA . MET A 1 103 ? 19.661 -5.947 -10.664 1.00 77.25 103 MET A CA 1
ATOM 796 C C . MET A 1 103 ? 20.792 -5.603 -11.644 1.00 77.25 103 MET A C 1
ATOM 798 O O . MET A 1 103 ? 20.668 -5.894 -12.834 1.00 77.25 103 MET A O 1
ATOM 802 N N . PRO A 1 104 ? 21.908 -5.007 -11.181 1.00 64.06 104 PRO A N 1
ATOM 803 C CA . PRO A 1 104 ? 23.070 -4.824 -12.039 1.00 64.06 104 PRO A CA 1
ATOM 804 C C . PRO A 1 104 ? 23.574 -6.196 -12.508 1.00 64.06 104 PRO A C 1
ATOM 806 O O . PRO A 1 104 ? 23.748 -7.107 -11.702 1.00 64.06 104 PRO A O 1
ATOM 809 N N . LEU A 1 105 ? 23.812 -6.336 -13.815 1.00 60.59 105 LEU A N 1
ATOM 810 C CA . LEU A 1 105 ? 24.300 -7.568 -14.456 1.00 60.59 105 LEU A CA 1
ATOM 811 C C . LEU A 1 105 ? 25.766 -7.909 -14.111 1.00 60.59 105 LEU A C 1
ATOM 813 O O . LEU A 1 105 ? 26.308 -8.876 -14.646 1.00 60.59 105 LEU A O 1
ATOM 817 N N . ASP A 1 106 ? 26.413 -7.161 -13.214 1.00 53.19 106 ASP A N 1
ATOM 818 C CA . ASP A 1 106 ? 27.825 -7.329 -12.863 1.00 53.19 106 ASP A CA 1
ATOM 819 C C . ASP A 1 106 ? 28.047 -8.487 -11.880 1.00 53.19 106 ASP A C 1
ATOM 821 O O . ASP A 1 106 ? 28.416 -8.327 -10.719 1.00 53.19 106 ASP A O 1
ATOM 825 N N . GLY A 1 107 ? 27.833 -9.692 -12.405 1.00 48.81 107 GLY A N 1
ATOM 826 C CA . GLY A 1 107 ? 28.451 -10.936 -11.956 1.00 48.81 107 GLY A CA 1
ATOM 827 C C . GLY A 1 107 ? 29.578 -11.395 -12.888 1.00 48.81 107 GLY A C 1
ATOM 828 O O . GLY A 1 107 ? 29.996 -12.546 -12.812 1.00 48.81 107 GLY A O 1
ATOM 829 N N . ALA A 1 108 ? 30.081 -10.533 -13.779 1.00 47.56 108 ALA A N 1
ATOM 830 C CA . ALA A 1 108 ? 31.352 -10.764 -14.457 1.00 47.56 108 ALA A CA 1
ATOM 831 C C . ALA A 1 108 ? 32.497 -10.405 -13.497 1.00 47.56 108 ALA A C 1
ATOM 833 O O . ALA A 1 108 ? 33.174 -9.389 -13.649 1.00 47.56 108 ALA A O 1
ATOM 834 N N . SER A 1 109 ? 32.708 -11.242 -12.478 1.00 44.22 109 SER A N 1
ATOM 835 C CA . SER A 1 109 ? 34.002 -11.304 -11.803 1.00 44.22 109 SER A CA 1
ATOM 836 C C . SER A 1 109 ? 35.044 -11.688 -12.854 1.00 44.22 109 SER A C 1
ATOM 838 O O . SER A 1 109 ? 35.190 -12.861 -13.187 1.00 44.22 109 SER A O 1
ATOM 840 N N . MET A 1 110 ? 35.738 -10.695 -13.418 1.00 40.81 110 MET A N 1
ATOM 841 C CA . MET A 1 110 ? 37.021 -10.934 -14.070 1.00 40.81 110 MET A CA 1
ATOM 842 C C . MET A 1 110 ? 37.982 -11.439 -12.990 1.00 40.81 110 MET A C 1
ATOM 844 O O . MET A 1 110 ? 38.444 -10.664 -12.152 1.00 40.81 110 MET A O 1
ATOM 848 N N . HIS A 1 111 ? 38.199 -12.752 -12.983 1.00 41.72 111 HIS A N 1
ATOM 849 C CA . HIS A 1 111 ? 39.393 -13.376 -12.426 1.00 41.72 111 HIS A CA 1
ATOM 850 C C . HIS A 1 111 ? 40.500 -13.379 -13.478 1.00 41.72 111 HIS A C 1
ATOM 852 O O . HIS A 1 111 ? 40.169 -13.584 -14.669 1.00 41.72 111 HIS A O 1
#

Radius of gyration: 15.33 Å; chains: 1; bounding box: 53×24×38 Å

Sequence (111 aa):
MPTMTERFAEAEKIEDRTARWTAQAEIALNTGDMYLVGLVLFKAIQEFGPEAFAAHSGEPLARLQRLWMPGVLTSPDQAERLYTHLGVTVGVEPFHAARLAGMPLDGASMH